Protein AF-A0A8T7CS84-F1 (afdb_monomer_lite)

Foldseek 3Di:
DVLAVLVVDDLVRQLVCQLDPDDDDDDPSVVSNPDDSVVSSVVSVVSPVVHDDDDDDDDDDDPPDDDPDDDDDPDDDDPPPPPPDPDPDDDD

Structure (mmCIF, N/CA/C/O backbone):
data_AF-A0A8T7CS84-F1
#
_entry.id   AF-A0A8T7CS84-F1
#
loop_
_atom_site.group_PDB
_atom_site.id
_atom_site.type_symbol
_atom_site.label_atom_id
_atom_site.label_alt_id
_atom_site.label_comp_id
_atom_site.label_asym_id
_atom_site.label_entity_id
_atom_site.label_seq_id
_atom_site.pdbx_PDB_ins_code
_atom_site.Cartn_x
_atom_site.Cartn_y
_atom_site.Cartn_z
_atom_site.occupancy
_atom_site.B_iso_or_equiv
_atom_site.auth_seq_id
_atom_site.auth_comp_id
_atom_site.auth_asym_id
_atom_site.auth_atom_id
_atom_site.pdbx_PDB_model_num
ATOM 1 N N . ASN A 1 1 ? -2.965 -8.089 -7.725 1.00 88.25 1 ASN A N 1
ATOM 2 C CA . ASN A 1 1 ? -4.405 -7.869 -7.504 1.00 88.25 1 ASN A CA 1
ATOM 3 C C . ASN A 1 1 ? -4.605 -7.498 -6.042 1.00 88.25 1 ASN A C 1
ATOM 5 O O . ASN A 1 1 ? -4.375 -8.339 -5.179 1.00 88.25 1 ASN A O 1
ATOM 9 N N . LEU A 1 2 ? -4.958 -6.240 -5.762 1.00 90.12 2 LEU A N 1
ATOM 10 C CA . LEU A 1 2 ? -5.098 -5.742 -4.388 1.00 90.12 2 LEU A CA 1
ATOM 11 C C . LEU A 1 2 ? -6.272 -6.384 -3.641 1.00 90.12 2 LEU A C 1
ATOM 13 O O . LEU A 1 2 ? -6.171 -6.609 -2.442 1.00 90.12 2 LEU A O 1
ATOM 17 N N . ARG A 1 3 ? -7.352 -6.740 -4.342 1.00 92.75 3 ARG A N 1
ATOM 18 C CA . ARG A 1 3 ? -8.559 -7.308 -3.727 1.00 92.75 3 ARG A CA 1
ATOM 19 C C . ARG A 1 3 ? -8.335 -8.684 -3.125 1.00 92.75 3 ARG A C 1
ATOM 21 O O . ARG A 1 3 ? -9.025 -9.030 -2.181 1.00 92.75 3 ARG A O 1
ATOM 28 N N . ILE A 1 4 ? -7.395 -9.449 -3.675 1.00 93.06 4 ILE A N 1
ATOM 29 C CA . ILE A 1 4 ? -6.957 -10.731 -3.110 1.00 93.06 4 ILE A CA 1
ATOM 30 C C . ILE A 1 4 ? -5.926 -10.472 -2.010 1.00 93.06 4 ILE A C 1
ATOM 32 O O . ILE A 1 4 ? -6.071 -10.955 -0.898 1.00 93.06 4 ILE A O 1
ATOM 36 N N . PHE A 1 5 ? -4.921 -9.646 -2.305 1.00 91.25 5 PHE A N 1
ATOM 37 C CA . PHE A 1 5 ? -3.809 -9.369 -1.396 1.00 91.25 5 PHE A CA 1
ATOM 38 C C . PHE A 1 5 ? -4.249 -8.820 -0.028 1.00 91.25 5 PHE A C 1
ATOM 40 O O . PHE A 1 5 ? -3.692 -9.204 0.991 1.00 91.25 5 PHE A O 1
ATOM 47 N N . VAL A 1 6 ? -5.264 -7.952 0.010 1.00 93.44 6 VAL A N 1
ATOM 48 C CA . VAL A 1 6 ? -5.772 -7.352 1.258 1.00 93.44 6 VAL A CA 1
ATOM 49 C C . VAL A 1 6 ? -6.551 -8.353 2.125 1.00 93.44 6 VAL A C 1
ATOM 51 O O . VAL A 1 6 ? -6.684 -8.139 3.326 1.00 93.44 6 VAL A O 1
ATOM 54 N N . GLN A 1 7 ? -7.048 -9.456 1.556 1.00 90.81 7 GLN A N 1
ATOM 55 C CA . GLN A 1 7 ? -7.749 -10.490 2.332 1.00 90.81 7 GLN A CA 1
ATOM 56 C C . GLN A 1 7 ? -6.781 -11.310 3.184 1.00 90.81 7 GLN A C 1
ATOM 58 O O . GLN A 1 7 ? -7.136 -11.702 4.294 1.00 90.81 7 GLN A O 1
ATOM 63 N N . ASP A 1 8 ? -5.557 -11.491 2.682 1.00 90.62 8 ASP A N 1
ATOM 64 C CA . ASP A 1 8 ? -4.479 -12.246 3.329 1.00 90.62 8 ASP A CA 1
ATOM 65 C C . ASP A 1 8 ? -3.751 -11.421 4.419 1.00 90.62 8 ASP A C 1
ATOM 67 O O . ASP A 1 8 ? -2.838 -11.919 5.074 1.00 90.62 8 ASP A O 1
ATOM 71 N N . LEU A 1 9 ? -4.135 -10.153 4.620 1.00 93.06 9 LEU A N 1
ATOM 72 C CA . LEU A 1 9 ? -3.504 -9.212 5.549 1.00 93.06 9 LEU A CA 1
ATOM 73 C C . LEU A 1 9 ? -4.482 -8.717 6.619 1.00 93.06 9 LEU A C 1
ATOM 75 O O . LEU A 1 9 ? -5.685 -8.580 6.384 1.00 93.06 9 LEU A O 1
ATOM 79 N N . THR A 1 10 ? -3.940 -8.387 7.792 1.00 96.25 10 THR A N 1
ATOM 80 C CA . THR A 1 10 ? -4.651 -7.616 8.820 1.00 96.25 10 THR A CA 1
ATOM 81 C C . THR A 1 10 ? -4.626 -6.119 8.489 1.00 96.25 10 THR A C 1
ATOM 83 O O . THR A 1 10 ? -3.799 -5.660 7.695 1.00 96.25 10 THR A O 1
ATOM 86 N N . GLU A 1 11 ? -5.526 -5.339 9.098 1.00 96.00 11 GLU A N 1
ATOM 87 C CA . GLU A 1 11 ? -5.582 -3.882 8.889 1.00 96.00 11 GLU A CA 1
ATOM 88 C C . GLU A 1 11 ? -4.271 -3.214 9.339 1.00 96.00 11 GLU A C 1
ATOM 90 O O . GLU A 1 11 ? -3.736 -2.350 8.648 1.00 96.00 11 GLU A O 1
ATOM 95 N N . GLU A 1 12 ? -3.710 -3.660 10.461 1.00 96.56 12 GLU A N 1
ATOM 96 C CA . GLU A 1 12 ? -2.455 -3.157 11.022 1.00 96.56 12 GLU A CA 1
ATOM 97 C C . GLU A 1 12 ? -1.271 -3.456 10.098 1.00 96.56 12 GLU A C 1
ATOM 99 O O . GLU A 1 12 ? -0.508 -2.546 9.770 1.00 96.56 12 GLU A O 1
ATOM 104 N N . ALA A 1 13 ? -1.164 -4.697 9.608 1.00 96.19 13 ALA A N 1
ATOM 105 C CA . ALA A 1 13 ? -0.103 -5.094 8.685 1.00 96.19 13 ALA A CA 1
ATOM 106 C C . ALA A 1 13 ? -0.189 -4.326 7.358 1.00 96.19 13 ALA A C 1
ATOM 108 O O . ALA A 1 13 ? 0.831 -3.976 6.767 1.00 96.19 13 ALA A O 1
ATOM 109 N N . TRP A 1 14 ? -1.403 -4.015 6.891 1.00 95.44 14 TRP A N 1
ATOM 110 C CA . TRP A 1 14 ? -1.605 -3.172 5.715 1.00 95.44 14 TRP A CA 1
ATOM 111 C C . TRP A 1 14 ? -1.092 -1.742 5.922 1.00 95.44 14 TRP A C 1
ATOM 113 O O . TRP A 1 14 ? -0.424 -1.201 5.039 1.00 95.44 14 TRP A O 1
ATOM 123 N N . VAL A 1 15 ? -1.387 -1.132 7.074 1.00 96.31 15 VAL A N 1
ATOM 124 C CA . VAL A 1 15 ? -0.926 0.227 7.401 1.00 96.31 15 VAL A CA 1
ATOM 125 C C . VAL A 1 15 ? 0.598 0.273 7.489 1.00 96.31 15 VAL A C 1
ATOM 127 O O . VAL A 1 15 ? 1.215 1.144 6.879 1.00 96.31 15 VAL A O 1
ATOM 130 N N . GLU A 1 16 ? 1.209 -0.680 8.192 1.00 95.81 16 GLU A N 1
ATOM 131 C CA . GLU A 1 16 ? 2.667 -0.769 8.316 1.00 95.81 16 GLU A CA 1
ATOM 132 C C . GLU A 1 16 ? 3.340 -0.987 6.957 1.00 95.81 16 GLU A C 1
ATOM 134 O O . GLU A 1 16 ? 4.312 -0.307 6.609 1.00 95.81 16 GLU A O 1
ATOM 139 N N . MET A 1 17 ? 2.784 -1.890 6.147 1.00 95.00 17 MET A N 1
ATOM 140 C CA . MET A 1 17 ? 3.259 -2.124 4.793 1.00 95.00 17 MET A CA 1
ATOM 141 C C . MET A 1 17 ? 3.189 -0.832 3.975 1.00 95.00 17 MET A C 1
ATOM 143 O O . MET A 1 17 ? 4.181 -0.459 3.358 1.00 95.00 17 MET A O 1
ATOM 147 N N . LEU A 1 18 ? 2.056 -0.127 3.959 1.00 94.44 18 LEU A N 1
ATOM 148 C CA . LEU A 1 18 ? 1.943 1.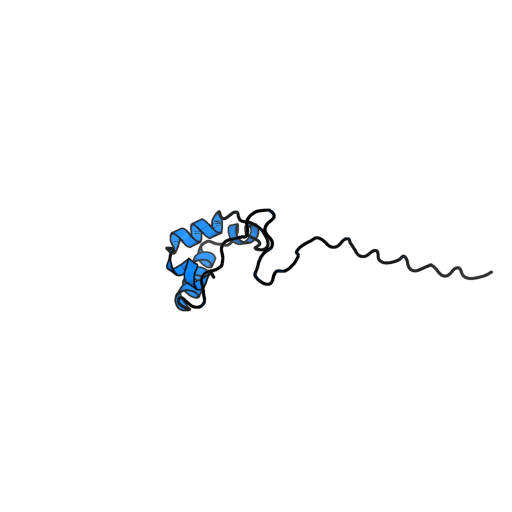110 3.187 1.00 94.44 18 LEU A CA 1
ATOM 149 C C . LEU A 1 18 ? 2.895 2.207 3.657 1.00 94.44 18 LEU A C 1
ATOM 151 O O . LEU A 1 18 ? 3.293 3.003 2.822 1.00 94.44 18 LEU A O 1
ATOM 155 N N . ALA A 1 19 ? 3.270 2.247 4.937 1.00 94.62 19 ALA A N 1
ATOM 156 C CA . ALA A 1 19 ? 4.205 3.236 5.469 1.00 94.62 19 ALA A CA 1
ATOM 157 C C . ALA A 1 19 ? 5.673 2.952 5.097 1.00 94.62 19 ALA A C 1
ATOM 159 O O . ALA A 1 19 ? 6.491 3.870 5.024 1.00 94.62 19 ALA A O 1
ATOM 160 N N . THR A 1 20 ? 6.032 1.684 4.880 1.00 94.44 20 THR A N 1
ATOM 161 C CA . THR A 1 20 ? 7.439 1.250 4.797 1.00 94.44 20 THR A CA 1
ATOM 162 C C . THR A 1 20 ? 7.829 0.642 3.455 1.00 94.44 20 THR A C 1
ATOM 164 O O . THR A 1 20 ? 9.023 0.483 3.176 1.00 94.44 20 THR A O 1
ATOM 167 N N . ARG A 1 21 ? 6.856 0.302 2.602 1.00 92.12 21 ARG A N 1
ATOM 168 C CA . ARG A 1 21 ? 7.096 -0.483 1.390 1.00 92.12 21 ARG A CA 1
ATOM 169 C C . ARG A 1 21 ? 8.063 0.222 0.446 1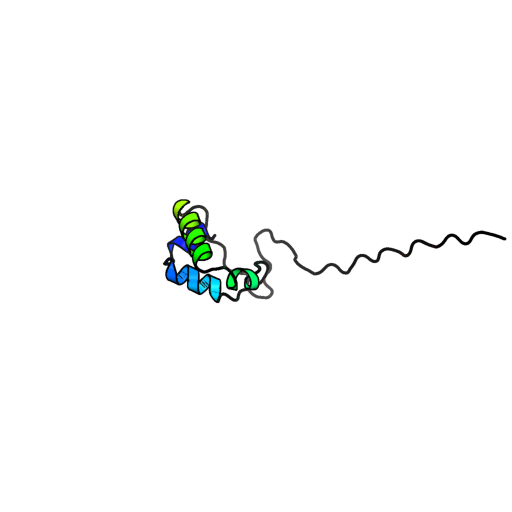.00 92.12 21 ARG A C 1
ATOM 171 O O . ARG A 1 21 ? 7.920 1.390 0.088 1.00 92.12 21 ARG A O 1
ATOM 178 N N . LYS A 1 22 ? 9.053 -0.551 0.005 1.00 90.88 22 LYS A N 1
ATOM 179 C CA . LYS A 1 22 ? 9.995 -0.205 -1.059 1.00 90.88 22 LYS A CA 1
ATO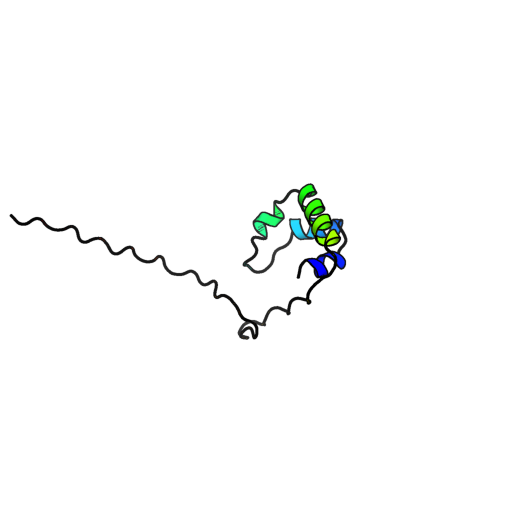M 180 C C . LYS A 1 22 ? 9.928 -1.320 -2.090 1.00 90.88 22 LYS A C 1
ATOM 182 O O . LYS A 1 22 ? 10.283 -2.457 -1.798 1.00 90.88 22 LYS A O 1
ATOM 187 N N . ALA A 1 23 ? 9.412 -1.016 -3.272 1.00 85.56 23 ALA A N 1
ATOM 188 C CA . ALA A 1 23 ? 9.280 -1.983 -4.353 1.00 85.56 23 ALA A CA 1
ATOM 189 C C . ALA A 1 23 ? 9.592 -1.326 -5.700 1.00 85.56 23 ALA A C 1
ATOM 191 O O . ALA A 1 23 ? 9.799 -0.114 -5.784 1.00 85.56 23 ALA A O 1
ATOM 192 N N . ARG A 1 24 ? 9.668 -2.150 -6.748 1.00 82.38 24 ARG A N 1
ATOM 193 C CA . ARG A 1 24 ? 10.001 -1.703 -8.104 1.00 82.38 24 ARG A CA 1
ATOM 194 C C . ARG A 1 24 ? 8.959 -0.666 -8.591 1.00 82.38 24 ARG A C 1
ATOM 196 O O . ARG A 1 24 ? 7.774 -0.823 -8.269 1.00 82.38 24 ARG A O 1
ATOM 203 N N . PRO A 1 25 ? 9.373 0.368 -9.352 1.00 76.12 25 PRO A N 1
ATOM 204 C CA . PRO A 1 25 ? 8.458 1.229 -10.117 1.00 76.12 25 PRO A CA 1
ATOM 205 C C . PRO A 1 25 ? 7.526 0.368 -10.991 1.00 76.12 25 PRO A C 1
ATOM 207 O O . PRO A 1 25 ? 7.900 -0.770 -11.296 1.00 76.12 25 PRO A O 1
ATOM 210 N N . PRO A 1 26 ? 6.317 0.817 -11.386 1.00 77.56 26 PRO A N 1
ATOM 211 C CA . PRO A 1 26 ? 5.860 2.200 -11.615 1.00 77.56 26 PRO A CA 1
ATOM 212 C C . PRO A 1 26 ? 5.061 2.851 -10.476 1.00 77.56 26 PRO A C 1
ATOM 214 O O . PRO A 1 26 ? 4.729 4.031 -10.552 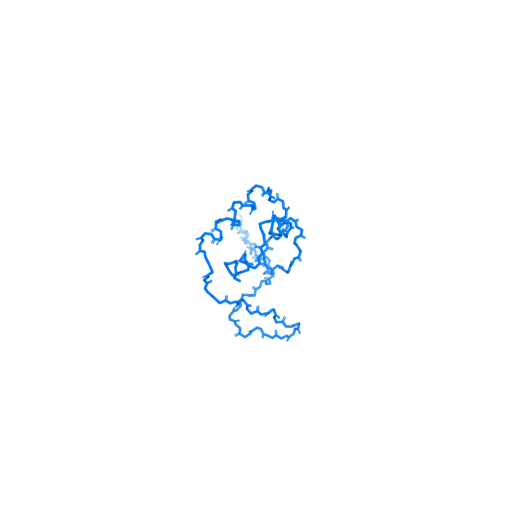1.00 77.56 26 PRO A O 1
ATOM 217 N N . MET A 1 27 ? 4.695 2.096 -9.438 1.00 88.38 27 MET A N 1
ATOM 218 C CA . MET A 1 27 ? 3.863 2.640 -8.363 1.00 88.38 27 MET A CA 1
ATOM 219 C C . MET A 1 27 ? 4.669 3.646 -7.516 1.00 88.38 27 MET A C 1
ATOM 221 O O . MET A 1 27 ? 5.797 3.330 -7.126 1.00 88.38 27 MET A O 1
ATOM 225 N N . PRO A 1 28 ? 4.117 4.833 -7.187 1.00 90.50 28 PRO A N 1
ATOM 226 C CA . PRO A 1 28 ? 4.823 5.861 -6.424 1.00 90.50 28 PRO A CA 1
ATOM 227 C C . PRO A 1 28 ? 4.835 5.532 -4.923 1.00 90.50 28 PRO A C 1
ATOM 229 O O . PRO A 1 28 ? 4.209 6.219 -4.114 1.00 90.50 28 PRO A O 1
ATOM 232 N N . TRP A 1 29 ? 5.555 4.475 -4.534 1.00 92.00 29 TRP A N 1
ATOM 233 C CA . TRP A 1 29 ? 5.635 3.996 -3.146 1.00 92.00 29 TRP A CA 1
ATOM 234 C C . TRP A 1 29 ? 6.039 5.094 -2.160 1.00 92.00 29 TRP A C 1
ATOM 236 O O . TRP A 1 29 ? 5.499 5.174 -1.068 1.00 92.00 29 TRP A O 1
ATOM 246 N N . MET A 1 30 ? 6.907 6.012 -2.576 1.00 91.06 30 MET A N 1
ATOM 247 C CA . MET A 1 30 ? 7.351 7.151 -1.768 1.00 91.06 30 MET A CA 1
ATOM 248 C C . MET A 1 30 ? 6.192 8.067 -1.356 1.00 91.06 30 MET A C 1
ATOM 250 O O . MET A 1 30 ? 6.201 8.598 -0.248 1.00 91.06 30 MET A O 1
ATOM 254 N N . ASN A 1 31 ? 5.190 8.226 -2.224 1.00 92.12 31 ASN A N 1
ATOM 255 C CA . ASN A 1 31 ? 3.994 9.006 -1.917 1.00 92.12 31 ASN A CA 1
ATOM 256 C C . ASN A 1 31 ? 3.062 8.215 -0.995 1.00 92.12 31 ASN A C 1
ATOM 258 O O . ASN A 1 31 ? 2.525 8.778 -0.046 1.00 92.12 31 ASN A O 1
ATOM 262 N N . LEU A 1 32 ? 2.916 6.908 -1.235 1.00 91.88 32 LEU A N 1
ATOM 263 C CA . LEU A 1 32 ? 2.102 6.027 -0.391 1.00 91.88 32 LEU A CA 1
ATOM 264 C C . LEU A 1 32 ? 2.639 5.946 1.044 1.00 91.88 32 LEU A C 1
ATOM 266 O O . LEU A 1 32 ? 1.851 6.027 1.981 1.00 91.88 32 LEU A O 1
ATOM 270 N N . ASN A 1 33 ? 3.962 5.919 1.215 1.00 94.50 33 ASN A N 1
ATOM 271 C CA . ASN A 1 33 ? 4.624 5.911 2.523 1.00 94.50 33 ASN A CA 1
ATOM 272 C C . ASN A 1 33 ? 4.338 7.171 3.356 1.00 94.50 33 ASN A C 1
ATOM 274 O O . ASN A 1 33 ? 4.477 7.149 4.575 1.00 94.50 33 ASN A O 1
ATOM 278 N N . ARG A 1 34 ? 3.945 8.277 2.711 1.00 94.50 34 ARG A N 1
ATOM 279 C CA . ARG A 1 34 ? 3.583 9.540 3.374 1.00 94.50 34 ARG A CA 1
ATOM 280 C C . ARG A 1 34 ? 2.082 9.675 3.640 1.00 94.50 34 ARG A C 1
ATOM 282 O O . ARG A 1 34 ? 1.661 10.686 4.198 1.00 94.50 34 ARG A O 1
ATOM 289 N N . MET A 1 35 ? 1.271 8.702 3.229 1.00 94.19 35 MET A N 1
ATOM 290 C CA . MET A 1 35 ? -0.169 8.723 3.461 1.00 94.19 35 MET A CA 1
ATOM 291 C C . MET A 1 35 ? -0.473 8.588 4.957 1.00 94.19 35 MET A C 1
ATOM 293 O O . MET A 1 35 ? 0.151 7.794 5.662 1.00 94.19 35 MET A O 1
ATOM 297 N N . ALA A 1 36 ? -1.455 9.348 5.446 1.00 96.31 36 ALA A N 1
ATOM 298 C CA . ALA A 1 36 ? -1.882 9.248 6.834 1.00 96.31 36 ALA A CA 1
ATOM 299 C C . ALA A 1 36 ? -2.401 7.835 7.144 1.00 96.31 36 ALA A C 1
ATOM 301 O O . ALA A 1 36 ? -3.128 7.228 6.352 1.00 96.31 36 ALA A O 1
ATOM 302 N N . ALA A 1 37 ? -2.084 7.324 8.337 1.00 95.69 37 ALA A N 1
ATOM 303 C CA . ALA A 1 37 ? -2.515 5.993 8.762 1.00 95.69 37 ALA A CA 1
ATOM 304 C C . ALA A 1 37 ? -4.049 5.840 8.756 1.00 95.69 37 ALA A C 1
ATOM 306 O O . ALA A 1 37 ? -4.572 4.770 8.452 1.00 95.69 37 ALA A O 1
ATOM 307 N N . THR A 1 38 ? -4.787 6.913 9.049 1.00 96.94 38 THR A N 1
ATOM 308 C CA . THR A 1 38 ? -6.256 6.950 8.984 1.00 96.94 38 THR A CA 1
ATOM 309 C C . THR A 1 38 ? -6.779 6.678 7.576 1.00 96.94 38 THR A C 1
ATOM 311 O O . THR A 1 38 ? -7.733 5.918 7.411 1.00 96.94 38 THR A O 1
ATOM 314 N N . ASP A 1 39 ? -6.147 7.249 6.554 1.00 96.75 39 ASP A N 1
ATOM 315 C CA . ASP A 1 39 ? -6.556 7.059 5.163 1.00 96.75 39 ASP A CA 1
ATOM 316 C C . ASP A 1 39 ? -6.112 5.694 4.630 1.00 96.75 39 ASP A C 1
ATOM 318 O O . ASP A 1 39 ? -6.883 5.032 3.933 1.00 96.75 39 ASP A O 1
ATOM 322 N N . ALA A 1 40 ? -4.951 5.191 5.064 1.00 95.94 40 ALA A N 1
ATOM 323 C CA . ALA A 1 40 ? -4.538 3.811 4.811 1.00 95.94 40 ALA A CA 1
ATOM 324 C C . ALA A 1 40 ? -5.575 2.792 5.327 1.00 95.94 40 ALA A C 1
ATOM 326 O O . ALA A 1 40 ? -5.914 1.845 4.610 1.00 95.94 40 ALA A O 1
ATOM 327 N N . ARG A 1 41 ? -6.138 3.014 6.525 1.00 97.56 41 ARG A N 1
ATOM 328 C CA . ARG A 1 41 ? -7.211 2.178 7.101 1.00 97.56 41 ARG A CA 1
ATOM 329 C C . ARG A 1 41 ? -8.522 2.285 6.326 1.00 97.56 41 ARG A C 1
ATOM 331 O O . ARG A 1 41 ? -9.162 1.270 6.063 1.00 97.56 41 ARG A O 1
ATOM 338 N N . LYS A 1 42 ? -8.929 3.490 5.911 1.00 97.62 42 LYS A N 1
ATOM 339 C CA . LYS A 1 42 ? -10.121 3.663 5.058 1.00 97.62 42 LYS A CA 1
ATOM 340 C C . LYS A 1 42 ? -9.970 2.908 3.739 1.00 97.62 42 LYS A C 1
ATOM 342 O O . LYS A 1 42 ? -10.897 2.215 3.326 1.00 97.62 42 LYS A O 1
ATOM 347 N N . LEU A 1 43 ? -8.794 2.992 3.116 1.00 95.50 43 LEU A N 1
ATOM 348 C CA . LEU A 1 43 ? -8.491 2.287 1.875 1.00 95.50 43 LEU A CA 1
ATOM 349 C C . LEU A 1 43 ? -8.552 0.765 2.061 1.00 95.50 43 LEU A C 1
ATOM 351 O O . LEU A 1 43 ? -9.153 0.079 1.239 1.00 95.50 43 LEU A O 1
ATOM 355 N N . TYR A 1 44 ? -8.002 0.246 3.161 1.00 96.44 44 TYR A N 1
ATOM 356 C CA . TYR A 1 44 ? -8.115 -1.169 3.523 1.00 96.44 44 TYR A CA 1
ATOM 357 C C . TYR A 1 44 ? -9.576 -1.622 3.607 1.00 96.44 44 TYR A C 1
ATOM 359 O O . TYR A 1 44 ? -9.967 -2.586 2.949 1.00 96.44 44 TYR A O 1
ATOM 367 N N . ARG A 1 45 ? -10.404 -0.895 4.368 1.00 96.56 45 ARG A N 1
ATOM 368 C CA . ARG A 1 45 ? -11.824 -1.227 4.564 1.00 96.56 45 ARG A CA 1
ATOM 369 C C . ARG A 1 45 ? -12.611 -1.160 3.263 1.00 96.56 45 ARG A C 1
ATOM 371 O O . ARG A 1 45 ? -13.431 -2.038 3.014 1.00 96.56 45 ARG A O 1
ATOM 378 N N . TYR A 1 46 ? -12.325 -0.165 2.425 1.00 96.38 46 TYR A N 1
ATOM 379 C CA . TYR A 1 46 ? -12.921 -0.043 1.100 1.00 96.38 46 TYR A CA 1
ATOM 380 C C . TYR A 1 46 ? -12.547 -1.224 0.197 1.00 96.38 46 TYR A C 1
ATOM 382 O O . TYR A 1 46 ? -13.417 -1.856 -0.385 1.00 96.38 46 TYR A O 1
ATOM 390 N N . ILE A 1 47 ? -11.266 -1.590 0.109 1.00 95.25 47 ILE A N 1
ATOM 391 C CA . ILE A 1 47 ? -10.847 -2.729 -0.723 1.00 95.25 47 ILE A CA 1
ATOM 392 C C . ILE A 1 47 ? -11.450 -4.037 -0.196 1.00 95.25 47 ILE A C 1
ATOM 394 O O . ILE A 1 47 ? -11.858 -4.893 -0.983 1.00 95.25 47 ILE A O 1
ATOM 398 N N . ARG A 1 48 ? -11.533 -4.193 1.129 1.00 94.00 48 ARG A N 1
ATOM 399 C CA . ARG A 1 48 ? -12.072 -5.396 1.763 1.00 94.00 48 ARG A CA 1
ATOM 400 C C . ARG A 1 48 ? -13.582 -5.527 1.572 1.00 94.00 48 ARG A C 1
ATOM 402 O O . ARG A 1 48 ? -14.035 -6.640 1.321 1.00 94.00 48 ARG A O 1
ATOM 409 N N . SER A 1 49 ? -14.334 -4.422 1.608 1.00 95.19 49 SER A N 1
ATOM 410 C CA . SER A 1 49 ? -15.785 -4.432 1.365 1.00 95.19 49 SER A CA 1
ATOM 411 C C . SER A 1 49 ? -16.149 -4.826 -0.065 1.00 95.19 49 SER A C 1
ATOM 413 O O . SER A 1 49 ? -17.217 -5.386 -0.290 1.00 95.19 49 SER A O 1
ATOM 415 N N . LEU A 1 50 ? -15.250 -4.601 -1.028 1.00 93.50 50 LEU A N 1
ATOM 416 C CA . LEU A 1 50 ? -15.446 -5.074 -2.394 1.00 93.50 50 LEU A CA 1
ATOM 417 C C . LEU A 1 50 ? -15.372 -6.611 -2.491 1.00 93.50 50 LEU A C 1
ATOM 419 O O . LEU A 1 50 ? -15.985 -7.184 -3.389 1.00 93.50 50 LEU A O 1
ATOM 423 N N . GLY A 1 51 ? -14.637 -7.278 -1.595 1.00 90.69 51 GLY A N 1
ATOM 424 C CA . GLY A 1 51 ? -14.427 -8.729 -1.595 1.00 90.69 51 GLY A CA 1
ATOM 425 C C . GLY A 1 51 ? -13.350 -9.212 -2.579 1.00 90.69 51 GLY A C 1
ATOM 426 O O . GLY A 1 51 ? -12.924 -8.489 -3.490 1.00 90.69 51 GLY A O 1
ATOM 427 N N . ALA A 1 52 ? -12.899 -10.458 -2.405 1.00 90.69 52 ALA A N 1
ATOM 428 C CA . ALA A 1 52 ? -11.936 -11.093 -3.304 1.00 90.69 52 ALA A CA 1
ATOM 429 C C . ALA A 1 52 ? -12.546 -11.268 -4.705 1.00 90.69 52 ALA A C 1
ATOM 431 O O . ALA A 1 52 ? -13.592 -11.890 -4.854 1.00 90.69 52 ALA A O 1
ATOM 432 N N . ALA A 1 53 ? -11.905 -10.713 -5.735 1.00 89.19 53 ALA A N 1
ATOM 433 C CA . ALA A 1 53 ? -12.312 -10.908 -7.126 1.00 89.19 53 ALA A CA 1
ATOM 434 C C . ALA A 1 53 ? -11.102 -10.822 -8.059 1.00 89.19 53 ALA A C 1
ATOM 436 O O . ALA A 1 53 ? -10.143 -10.105 -7.758 1.00 89.19 53 ALA A O 1
ATOM 437 N N . GLY A 1 54 ? -11.183 -11.503 -9.204 1.00 87.62 54 GLY A N 1
ATOM 438 C CA . GLY A 1 54 ? -10.119 -11.597 -10.206 1.00 87.62 54 GLY A CA 1
ATOM 439 C C . GLY A 1 54 ? -9.085 -12.678 -9.887 1.00 87.62 54 GLY A C 1
ATOM 440 O O . GLY A 1 54 ? -9.270 -13.486 -8.983 1.00 87.62 54 GLY A O 1
ATOM 441 N N . GLU A 1 55 ? -7.976 -12.667 -10.622 1.00 88.44 55 GLU A N 1
ATOM 442 C CA . GLU A 1 55 ? -6.905 -13.660 -10.487 1.00 88.44 55 GLU A CA 1
ATOM 443 C C . GLU A 1 55 ? -5.706 -13.105 -9.707 1.00 88.44 55 GLU A C 1
ATOM 445 O O . GLU A 1 55 ? -5.537 -11.883 -9.546 1.00 88.44 55 GLU A O 1
ATOM 450 N N . ARG A 1 56 ? -4.866 -14.006 -9.178 1.00 85.94 56 ARG A N 1
ATOM 451 C CA . ARG A 1 56 ? -3.594 -13.605 -8.567 1.00 85.94 56 ARG A CA 1
ATOM 452 C C . ARG A 1 56 ? -2.672 -13.037 -9.639 1.00 85.94 56 ARG A C 1
ATOM 454 O O . ARG A 1 56 ? -2.654 -13.496 -10.772 1.00 85.94 56 ARG A O 1
ATOM 461 N N . MET A 1 57 ? -1.908 -12.009 -9.264 1.00 84.25 57 MET A N 1
ATOM 462 C CA . MET A 1 57 ? -0.948 -11.440 -10.207 1.00 84.25 57 MET A CA 1
ATOM 463 C C . MET A 1 57 ? 0.208 -12.414 -10.441 1.00 84.25 57 MET A C 1
ATOM 465 O O . MET A 1 57 ? 0.678 -13.002 -9.462 1.00 84.25 57 MET A O 1
ATOM 469 N N . PRO A 1 58 ? 0.681 -12.543 -11.694 1.00 83.25 58 PRO A N 1
ATOM 470 C CA . PRO A 1 58 ? 1.882 -13.300 -12.003 1.00 83.25 58 PRO A CA 1
ATOM 471 C C . PRO A 1 58 ? 3.083 -12.786 -11.211 1.00 83.25 58 PRO A C 1
ATOM 473 O O . PRO A 1 58 ? 3.173 -11.600 -10.872 1.00 83.25 58 PRO A O 1
ATOM 476 N N . LEU A 1 59 ? 4.022 -13.687 -10.935 1.00 84.00 59 LEU A N 1
ATOM 477 C CA . LEU A 1 59 ? 5.316 -13.305 -10.389 1.00 84.00 59 LEU A CA 1
ATOM 478 C C . LEU A 1 59 ? 6.081 -12.460 -11.413 1.00 84.00 59 LEU A C 1
ATOM 480 O O . LEU A 1 59 ? 5.913 -12.616 -12.622 1.00 84.00 59 LEU A O 1
ATOM 484 N N . ALA A 1 60 ? 6.919 -11.549 -10.921 1.00 81.44 60 ALA A N 1
ATOM 485 C CA . ALA A 1 60 ? 7.752 -10.734 -11.792 1.00 81.44 60 ALA A CA 1
ATOM 486 C C . ALA A 1 60 ? 8.716 -11.626 -12.590 1.00 81.44 60 ALA A C 1
ATOM 488 O O . ALA A 1 60 ? 9.333 -12.526 -12.019 1.00 81.44 60 ALA A O 1
ATOM 489 N N . ALA A 1 61 ? 8.871 -11.340 -13.885 1.00 84.69 61 ALA A N 1
ATOM 490 C CA . ALA A 1 61 ? 9.862 -12.009 -14.719 1.00 84.69 61 ALA A CA 1
ATOM 491 C C . ALA A 1 61 ? 11.280 -11.805 -14.151 1.00 84.69 61 ALA A C 1
ATOM 493 O O . ALA A 1 61 ? 11.603 -10.743 -13.594 1.00 84.69 61 ALA A O 1
ATOM 494 N N . ALA A 1 62 ? 12.116 -12.837 -14.284 1.00 85.31 62 ALA A N 1
ATOM 495 C CA . ALA A 1 62 ? 13.521 -12.775 -13.903 1.00 85.31 62 ALA A CA 1
ATOM 496 C C . ALA A 1 62 ? 14.286 -11.774 -14.797 1.00 85.31 62 ALA A C 1
ATOM 498 O O . ALA A 1 62 ? 13.844 -11.480 -15.911 1.00 85.31 62 ALA A O 1
ATOM 499 N N . PRO A 1 63 ? 15.430 -11.229 -14.342 1.00 82.25 63 PRO A N 1
ATOM 500 C CA . PRO A 1 63 ? 16.254 -10.356 -15.175 1.00 82.25 63 PRO A CA 1
ATOM 501 C C . PRO A 1 63 ? 16.621 -11.034 -16.505 1.00 82.25 63 PRO A C 1
ATOM 503 O O . PRO A 1 63 ? 17.078 -12.173 -16.505 1.00 82.25 63 PRO A O 1
ATOM 506 N N . GLY A 1 64 ? 16.410 -10.343 -17.628 1.00 84.12 64 GLY A N 1
ATOM 507 C CA . GLY A 1 64 ? 16.697 -10.865 -18.972 1.00 84.12 64 GLY A CA 1
ATOM 508 C C . GLY A 1 64 ? 15.630 -11.794 -19.566 1.00 84.12 64 GLY A C 1
ATOM 509 O O . GLY A 1 64 ? 15.765 -12.187 -20.719 1.00 84.12 64 GLY A O 1
ATOM 510 N N . VAL A 1 65 ? 14.567 -12.123 -18.823 1.00 85.00 65 VAL A N 1
ATOM 511 C CA . VAL A 1 65 ? 13.421 -12.883 -19.345 1.00 85.00 65 VAL A CA 1
ATOM 512 C C . VAL A 1 65 ? 12.343 -11.916 -19.820 1.00 85.00 65 VAL A C 1
ATOM 514 O O . VAL A 1 65 ? 11.886 -11.061 -19.057 1.00 85.00 65 VAL A O 1
ATOM 517 N N . GLU A 1 66 ? 11.923 -12.065 -21.073 1.00 83.06 66 GLU A N 1
ATOM 518 C CA . GLU A 1 66 ? 10.866 -11.242 -21.655 1.00 83.06 66 GLU A CA 1
ATOM 519 C C . GLU A 1 66 ? 9.493 -11.604 -21.051 1.00 83.06 66 GLU A C 1
ATOM 521 O O . GLU A 1 66 ? 9.155 -12.791 -20.951 1.00 83.06 66 GLU A O 1
ATOM 526 N N . PRO A 1 67 ? 8.690 -10.619 -20.599 1.00 82.81 67 PRO A N 1
ATOM 527 C CA . PRO A 1 67 ? 7.366 -10.892 -20.053 1.00 82.81 67 PRO A CA 1
ATOM 528 C C . PRO A 1 67 ? 6.441 -11.509 -21.107 1.00 82.81 67 PRO A C 1
ATOM 530 O O . PRO A 1 67 ? 6.263 -10.963 -22.189 1.00 82.81 67 PRO A O 1
ATOM 533 N N . THR A 1 68 ? 5.782 -12.618 -20.769 1.00 83.88 68 THR A N 1
ATOM 534 C CA . THR A 1 68 ? 4.827 -13.299 -21.668 1.00 83.88 68 THR A CA 1
ATOM 535 C C . THR A 1 68 ? 3.476 -12.576 -21.762 1.00 83.88 68 THR A C 1
ATOM 537 O O . THR A 1 68 ? 2.684 -12.828 -22.666 1.00 83.88 68 THR A O 1
ATOM 540 N N . THR A 1 69 ? 3.179 -11.684 -20.816 1.00 81.12 69 THR A N 1
ATOM 541 C CA . THR A 1 69 ? 1.959 -10.867 -20.807 1.00 81.12 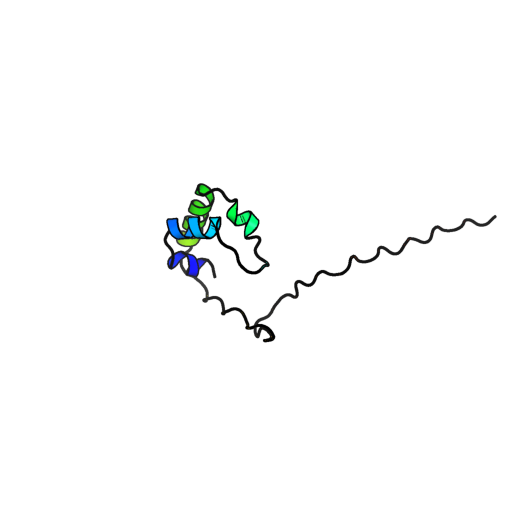69 THR A CA 1
ATOM 542 C C . THR A 1 69 ? 2.197 -9.532 -21.509 1.00 81.12 69 THR A C 1
ATOM 544 O O . THR A 1 69 ? 3.308 -9.014 -21.400 1.00 81.12 69 THR A O 1
ATOM 547 N N . PRO A 1 70 ? 1.172 -8.902 -22.112 1.00 84.50 70 PRO A N 1
ATOM 548 C CA . PRO A 1 70 ? 1.292 -7.544 -22.641 1.00 84.50 70 PRO A CA 1
ATOM 549 C C . PRO A 1 70 ? 1.904 -6.582 -21.612 1.00 84.50 70 PRO A C 1
ATOM 551 O O . PRO A 1 70 ? 1.468 -6.546 -20.458 1.00 84.50 70 PRO A O 1
ATOM 554 N N . TYR A 1 71 ? 2.914 -5.812 -22.018 1.00 83.06 71 TYR A N 1
ATOM 555 C CA . TYR A 1 71 ? 3.644 -4.890 -21.147 1.00 83.06 71 TYR A CA 1
ATOM 556 C C . TYR A 1 71 ? 3.852 -3.526 -21.816 1.00 83.06 71 TYR A C 1
ATOM 558 O O . TYR A 1 71 ? 3.827 -3.400 -23.038 1.00 83.06 71 TYR A O 1
ATOM 566 N N . TYR A 1 72 ? 4.059 -2.496 -20.994 1.00 79.75 72 TYR A N 1
ATOM 567 C CA . TYR A 1 72 ? 4.441 -1.156 -21.441 1.00 79.75 72 TYR A CA 1
ATOM 568 C C . TYR A 1 72 ? 5.945 -0.956 -21.238 1.00 79.75 72 TYR A C 1
ATOM 570 O O . TYR A 1 72 ? 6.474 -1.307 -20.182 1.00 79.75 72 TYR A O 1
ATOM 578 N N . VAL A 1 73 ? 6.619 -0.355 -22.219 1.00 81.75 73 VAL A N 1
ATOM 579 C CA . VAL A 1 73 ? 8.019 0.073 -22.096 1.00 81.75 73 VAL A CA 1
ATOM 580 C C . VAL A 1 73 ? 8.040 1.462 -21.457 1.00 81.75 73 VAL A C 1
ATOM 582 O O . VAL A 1 73 ? 7.479 2.406 -22.007 1.00 81.75 73 VAL A O 1
ATOM 585 N N . LEU A 1 74 ? 8.647 1.577 -20.274 1.00 77.00 74 LEU A N 1
ATOM 586 C CA . LEU A 1 74 ? 8.749 2.827 -19.505 1.00 77.00 74 LEU A CA 1
ATOM 587 C C . LEU A 1 74 ? 10.139 3.459 -19.644 1.00 77.00 74 LEU A C 1
ATOM 589 O O . LEU A 1 74 ? 10.714 3.932 -18.662 1.00 77.00 74 LEU A O 1
ATOM 593 N N . ASP A 1 75 ? 10.678 3.446 -20.860 1.00 78.69 75 ASP A N 1
ATOM 594 C CA . ASP A 1 75 ? 11.960 4.076 -21.146 1.00 78.69 75 ASP A CA 1
ATOM 595 C C . ASP A 1 75 ? 11.777 5.593 -21.289 1.00 78.69 75 ASP A C 1
ATOM 597 O O . ASP A 1 75 ? 10.838 6.041 -21.960 1.00 78.69 75 ASP A O 1
ATOM 601 N N . PRO A 1 76 ? 12.647 6.412 -20.669 1.00 73.81 76 PRO A N 1
ATOM 602 C CA . PRO A 1 76 ? 12.625 7.850 -20.874 1.00 73.81 76 PRO A CA 1
ATOM 603 C C . PRO A 1 76 ? 12.834 8.152 -22.358 1.00 73.81 76 PRO A C 1
ATOM 605 O O . PRO A 1 76 ? 13.896 7.877 -22.916 1.00 73.81 76 PRO A O 1
ATOM 608 N N . LEU A 1 77 ? 11.827 8.739 -23.004 1.00 75.56 77 LEU A N 1
ATOM 609 C CA . LEU A 1 77 ? 12.015 9.289 -24.339 1.00 75.56 77 LEU A CA 1
ATOM 610 C C . LEU A 1 77 ? 12.922 10.521 -24.219 1.00 75.56 77 LEU A C 1
ATOM 612 O O . LEU A 1 77 ? 12.688 11.356 -23.336 1.00 75.56 77 LEU A O 1
ATOM 616 N N . PRO A 1 78 ? 13.944 10.670 -25.080 1.00 78.00 78 PRO A N 1
ATOM 617 C CA . PRO A 1 78 ? 14.709 11.905 -25.115 1.00 78.00 78 PRO A CA 1
ATOM 618 C C . PRO A 1 78 ? 13.753 13.079 -25.375 1.00 78.00 78 PRO A C 1
ATOM 620 O O . PRO A 1 78 ? 12.760 12.913 -26.096 1.00 78.00 78 PRO A O 1
ATOM 623 N N . PRO A 1 79 ? 14.019 14.267 -24.802 1.00 75.69 79 PRO A N 1
ATOM 624 C CA . PRO A 1 79 ? 13.220 15.442 -25.100 1.00 75.69 79 PRO A CA 1
ATOM 625 C C . PRO A 1 79 ? 13.203 15.636 -26.615 1.00 75.69 79 PRO A C 1
ATOM 627 O O . PRO A 1 79 ? 14.251 15.705 -27.258 1.00 75.69 79 PRO A O 1
ATOM 630 N N . LYS A 1 80 ? 12.001 15.683 -27.195 1.00 73.75 80 LYS A N 1
ATOM 631 C CA . LYS A 1 80 ? 11.832 15.998 -28.610 1.00 73.75 80 LYS A CA 1
ATOM 632 C C . LYS A 1 80 ? 12.400 17.399 -28.802 1.00 73.75 80 LYS A C 1
ATOM 634 O O . LYS A 1 80 ? 11.823 18.354 -28.285 1.00 73.75 80 LYS A O 1
ATOM 639 N N . ALA A 1 81 ? 13.546 17.514 -29.471 1.00 61.25 81 ALA A N 1
ATOM 640 C CA . ALA A 1 81 ? 14.117 18.810 -29.795 1.00 61.25 81 ALA A CA 1
ATOM 641 C C . ALA A 1 81 ? 13.045 19.596 -30.560 1.00 61.25 81 ALA A C 1
ATOM 643 O O . ALA A 1 81 ? 12.614 19.190 -31.641 1.00 61.25 81 ALA A O 1
ATOM 644 N N . LEU A 1 82 ? 12.539 20.670 -29.956 1.00 56.97 82 LEU A N 1
ATOM 645 C CA . LEU A 1 82 ? 11.732 21.645 -30.668 1.00 56.97 82 LEU A CA 1
ATOM 646 C C . LEU A 1 82 ? 12.691 22.273 -31.673 1.00 56.97 82 LEU A C 1
ATOM 648 O O . LEU A 1 82 ? 13.540 23.069 -31.278 1.00 56.97 82 LEU A O 1
ATOM 652 N N . ASN A 1 83 ? 12.626 21.831 -32.933 1.00 52.78 83 ASN A N 1
ATOM 653 C CA . ASN A 1 83 ? 13.407 22.421 -34.010 1.00 52.78 83 ASN A CA 1
ATOM 654 C C . ASN A 1 83 ? 13.274 23.939 -33.908 1.00 52.78 83 ASN A C 1
ATOM 656 O O . ASN A 1 83 ? 12.165 24.476 -33.932 1.00 52.78 83 ASN A O 1
ATOM 660 N N . SER A 1 84 ? 14.420 24.591 -33.748 1.00 46.16 84 SER A N 1
ATOM 661 C CA . SER A 1 84 ? 14.598 26.028 -33.826 1.00 46.16 84 SER A CA 1
ATOM 662 C C . SER A 1 84 ? 13.871 26.512 -35.071 1.00 46.16 84 SER A C 1
ATOM 664 O O . SER A 1 84 ? 14.285 26.219 -36.192 1.00 46.16 84 SER A O 1
ATOM 666 N N . ALA A 1 85 ? 12.749 27.203 -34.867 1.00 52.84 85 ALA A N 1
ATOM 667 C CA . ALA A 1 85 ? 12.090 27.933 -35.929 1.00 52.84 85 ALA A CA 1
ATOM 668 C C . ALA A 1 85 ? 13.147 28.870 -36.520 1.00 52.84 85 ALA A C 1
ATOM 670 O O . ALA A 1 85 ? 13.660 29.758 -35.838 1.00 52.84 85 ALA A O 1
ATOM 671 N N . SER A 1 86 ? 13.536 28.588 -37.759 1.00 47.69 86 SER A N 1
ATOM 672 C CA . SER A 1 86 ? 14.367 29.447 -38.582 1.00 47.69 86 SER A CA 1
ATOM 673 C C . SER A 1 86 ? 13.796 30.859 -38.521 1.00 47.69 86 SER A C 1
ATOM 675 O O . SER A 1 86 ? 12.685 31.095 -38.996 1.00 47.69 86 SER A O 1
ATOM 677 N N . VAL A 1 87 ? 14.547 31.774 -37.908 1.00 57.09 87 VAL A N 1
ATOM 678 C CA . VAL A 1 87 ? 14.317 33.213 -38.019 1.00 57.09 87 VAL A CA 1
ATOM 679 C C . VAL A 1 87 ? 14.312 33.532 -39.516 1.00 57.09 87 VAL A C 1
ATOM 681 O O . VAL A 1 87 ? 15.319 33.258 -40.172 1.00 57.09 87 VAL A O 1
ATOM 684 N N . PRO A 1 88 ? 13.218 34.048 -40.100 1.00 46.97 88 PRO A N 1
ATOM 685 C CA . PRO A 1 88 ? 13.281 34.526 -41.467 1.00 46.97 88 PRO A CA 1
ATOM 686 C C . PRO A 1 88 ? 14.136 35.797 -41.471 1.00 46.97 88 PRO A C 1
ATOM 688 O O . PRO A 1 88 ? 13.751 36.828 -40.922 1.00 46.97 88 PRO A O 1
ATOM 691 N N . THR A 1 89 ? 15.324 35.701 -42.063 1.00 51.25 89 THR A N 1
ATOM 692 C CA . THR A 1 89 ? 16.118 36.851 -42.497 1.00 51.25 89 THR A CA 1
ATOM 693 C C . THR A 1 89 ? 15.271 37.659 -43.480 1.00 51.25 89 THR A C 1
ATOM 695 O O . THR A 1 89 ? 14.955 37.175 -44.566 1.00 51.25 89 THR A O 1
ATOM 698 N N . ALA A 1 90 ? 14.865 38.867 -43.087 1.00 47.25 90 ALA A N 1
ATOM 699 C CA . ALA A 1 90 ? 14.297 39.840 -44.013 1.00 47.25 90 ALA A CA 1
ATOM 700 C C . ALA A 1 90 ? 15.394 40.293 -44.997 1.00 47.25 90 ALA A C 1
ATOM 702 O O . ALA A 1 90 ? 16.517 40.541 -44.545 1.00 47.25 90 ALA A O 1
ATOM 703 N N . PRO A 1 91 ? 15.121 40.366 -46.312 1.00 58.25 91 PRO A N 1
ATOM 704 C CA . PRO A 1 91 ? 16.073 40.913 -47.264 1.00 58.25 91 PRO A CA 1
ATOM 705 C C . PRO A 1 91 ? 16.027 42.451 -47.267 1.00 58.25 91 PRO A C 1
ATOM 707 O O . PRO A 1 91 ? 14.941 43.025 -47.249 1.00 58.25 91 PRO A O 1
ATOM 71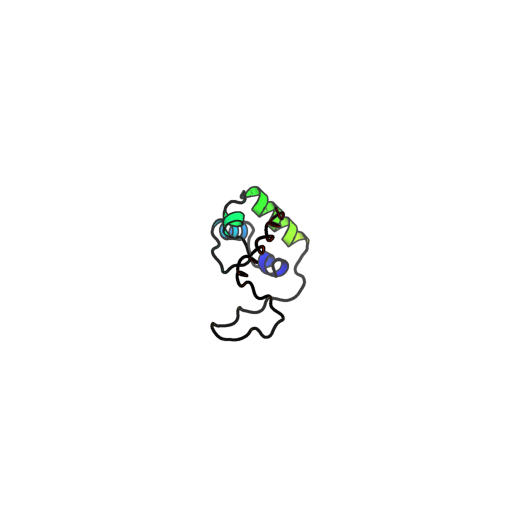0 N N . GLU A 1 92 ? 17.238 43.017 -47.330 1.00 41.44 92 GLU A N 1
ATOM 711 C CA . GLU A 1 92 ? 17.666 44.366 -47.766 1.00 41.44 92 GLU A CA 1
ATOM 712 C C . GLU A 1 92 ? 17.123 45.619 -47.054 1.00 41.44 92 GLU A C 1
ATOM 714 O O . GLU A 1 92 ? 15.937 45.982 -47.215 1.00 41.44 92 GLU A O 1
#

Sequence (92 aa):
NLRIFVQDLTEEAWVEMLATRKARPPMPWMNLNRMAATDARKLYRYIRSLGAAGERMPLAAAPGVEPTTPYYVLDPLPPKALNSASVPTAPE

Secondary structure (DSSP, 8-state):
-HHHHTTTS-HHHHHHHHHH----TTS-HHHHTTS-HHHHHHHHHHHHHH-S-SPPPPPPPPTTPPPSS-------PPP-------------

Radius of gyration: 22.41 Å; chains: 1; bounding box: 34×58×59 Å

pLDDT: mean 84.21, std 14.23, range [41.44, 97.62]